Protein AF-A0A550CZS4-F1 (afdb_monomer_lite)

InterPro domains:
  IPR001841 Zinc finger, RING-type [PF14634] (6-46)
  IPR001841 Zinc finger, RING-type [PS50089] (6-45)
  IPR001841 Zinc finger, RING-type [SM00184] (6-44)
  IPR013083 Zinc finger, RING/FYVE/PHD-type [G3DSA:3.30.40.10] (2-123)
  IPR017907 Zinc finger, RING-type, conserved site [PS00518] (25-34)

Organism: NCBI:txid97359

Structure (mmCIF, N/CA/C/O backbone):
data_AF-A0A550CZS4-F1
#
_entry.id   AF-A0A550CZS4-F1
#
loop_
_atom_site.group_PDB
_atom_site.id
_atom_site.type_symbol
_atom_site.label_atom_id
_atom_site.label_alt_id
_atom_site.label_comp_id
_atom_site.label_asym_id
_atom_site.label_entity_id
_atom_site.label_seq_id
_atom_site.pdbx_PDB_ins_code
_atom_site.Cartn_x
_atom_site.Cartn_y
_atom_site.Cartn_z
_atom_site.occupancy
_atom_site.B_iso_or_equiv
_atom_site.auth_seq_id
_atom_site.auth_comp_id
_atom_site.auth_asym_id
_atom_site.auth_atom_id
_atom_site.pdbx_PDB_model_num
ATOM 1 N N . MET A 1 1 ? 23.849 -1.458 -8.129 1.00 61.91 1 MET A N 1
ATOM 2 C CA . MET A 1 1 ? 23.934 -2.209 -9.405 1.00 61.91 1 MET A CA 1
ATOM 3 C C . MET A 1 1 ? 22.724 -3.114 -9.518 1.00 61.91 1 MET A C 1
ATOM 5 O O . MET A 1 1 ? 22.479 -3.875 -8.589 1.00 61.91 1 MET A O 1
ATOM 9 N N . LEU A 1 2 ? 21.965 -3.016 -10.610 1.00 82.94 2 LEU A N 1
ATOM 10 C CA . LEU A 1 2 ? 20.812 -3.883 -10.848 1.00 82.94 2 LEU A CA 1
ATOM 11 C C . LEU A 1 2 ? 21.297 -5.254 -11.346 1.00 82.94 2 LEU A C 1
ATOM 13 O O . LEU A 1 2 ? 22.173 -5.351 -12.210 1.00 82.94 2 LEU A O 1
ATOM 17 N N . SER A 1 3 ? 20.747 -6.325 -10.786 1.00 91.12 3 SER A N 1
ATOM 18 C CA . SER A 1 3 ? 20.960 -7.692 -11.258 1.00 91.12 3 SER A CA 1
ATOM 19 C C . SER A 1 3 ? 19.645 -8.263 -11.777 1.00 91.12 3 SER A C 1
ATOM 21 O O . SER A 1 3 ? 18.568 -7.927 -11.291 1.00 91.12 3 SER A O 1
ATOM 23 N N . ALA A 1 4 ? 19.738 -9.118 -12.790 1.00 93.50 4 ALA A N 1
ATOM 24 C CA . ALA A 1 4 ? 18.611 -9.864 -13.333 1.00 93.50 4 ALA A CA 1
ATOM 25 C C . ALA A 1 4 ? 18.989 -11.344 -13.442 1.00 93.50 4 ALA A C 1
ATOM 27 O O . ALA A 1 4 ? 20.170 -11.676 -13.557 1.00 93.50 4 ALA A O 1
ATOM 28 N N . SER A 1 5 ? 18.004 -12.238 -13.409 1.00 96.44 5 SER A N 1
ATOM 29 C CA . SER A 1 5 ? 18.205 -13.674 -13.618 1.00 96.44 5 SER A CA 1
ATOM 30 C C . SER A 1 5 ? 17.893 -14.055 -15.064 1.00 96.44 5 SER A C 1
ATOM 32 O O . SER A 1 5 ? 16.947 -13.558 -15.677 1.00 96.44 5 SER A O 1
ATOM 34 N N . CYS A 1 6 ? 18.721 -14.913 -15.658 1.00 97.06 6 CYS A N 1
ATOM 35 C CA . CYS A 1 6 ? 18.501 -15.404 -17.014 1.00 97.06 6 CYS A CA 1
ATOM 36 C C . CYS A 1 6 ? 17.560 -16.610 -16.981 1.00 97.06 6 CYS A C 1
ATOM 38 O O . CYS A 1 6 ? 17.901 -17.623 -16.386 1.00 97.06 6 CYS A O 1
ATOM 40 N N . SER A 1 7 ? 16.426 -16.575 -17.679 1.00 95.44 7 SER A N 1
ATOM 41 C CA . SER A 1 7 ? 15.494 -17.716 -17.700 1.00 95.44 7 SER A CA 1
ATOM 42 C C . SER A 1 7 ? 15.981 -18.933 -18.503 1.00 95.44 7 SER A C 1
ATOM 44 O O . SER A 1 7 ? 15.314 -19.961 -18.494 1.00 95.44 7 SER A O 1
ATOM 46 N N . ILE A 1 8 ? 17.138 -18.847 -19.179 1.00 95.75 8 ILE A N 1
ATOM 47 C CA . ILE A 1 8 ? 17.739 -19.979 -19.907 1.00 95.75 8 ILE A CA 1
ATOM 48 C C . ILE A 1 8 ? 18.741 -20.743 -19.038 1.00 95.75 8 ILE A C 1
ATOM 50 O O . ILE A 1 8 ? 18.621 -21.954 -18.899 1.00 95.75 8 ILE A O 1
ATOM 54 N N . CYS A 1 9 ? 19.755 -20.061 -18.494 1.00 96.81 9 CYS A N 1
ATOM 55 C CA . CYS A 1 9 ? 20.791 -20.705 -17.673 1.00 96.81 9 CYS A CA 1
ATOM 56 C C . CYS A 1 9 ? 20.531 -20.602 -16.167 1.00 96.81 9 CYS A C 1
ATOM 58 O O . CYS A 1 9 ? 21.269 -21.197 -15.394 1.00 96.81 9 CYS A O 1
ATOM 60 N N . LEU A 1 10 ? 19.507 -19.847 -15.755 1.00 96.44 10 LEU A N 1
ATOM 61 C CA . LEU A 1 10 ? 19.130 -19.585 -14.360 1.00 96.44 10 LEU A CA 1
ATOM 62 C C . LEU A 1 10 ? 20.183 -18.825 -13.538 1.00 96.44 10 LEU A C 1
ATOM 64 O O . LEU A 1 10 ? 20.009 -18.624 -12.340 1.00 96.44 10 LEU A O 1
ATOM 68 N N . GLU A 1 11 ? 21.244 -18.336 -14.179 1.00 97.44 11 GLU A N 1
ATOM 69 C CA . GLU A 1 11 ? 22.282 -17.537 -13.533 1.00 97.44 11 GLU A CA 1
ATOM 70 C C . GLU A 1 11 ? 21.898 -16.055 -13.452 1.00 97.44 11 GLU A C 1
ATOM 72 O O . GLU A 1 11 ? 21.261 -15.490 -14.351 1.00 97.44 11 GLU A O 1
ATOM 77 N N . SER A 1 12 ? 22.354 -15.406 -12.382 1.00 96.31 12 SER A N 1
ATOM 78 C CA . SER A 1 12 ? 22.283 -13.956 -12.220 1.00 96.31 12 SER A CA 1
ATOM 79 C C . SER A 1 12 ? 23.329 -13.258 -13.090 1.00 96.31 12 SER A C 1
ATOM 81 O O . SER A 1 12 ? 24.492 -13.657 -13.134 1.00 96.31 12 SER A O 1
ATOM 83 N N . TYR A 1 13 ? 22.947 -12.163 -13.740 1.00 94.88 13 TYR A N 1
ATOM 84 C CA . TYR A 1 13 ? 23.841 -11.331 -14.539 1.00 94.88 13 TYR A CA 1
ATOM 85 C C . TYR A 1 13 ? 23.635 -9.844 -14.232 1.00 94.88 13 TYR A C 1
ATOM 87 O O . TYR A 1 13 ? 22.585 -9.420 -13.746 1.00 94.88 13 TYR A O 1
ATOM 95 N N . LYS A 1 14 ? 24.668 -9.037 -14.503 1.00 92.56 14 LYS A N 1
ATOM 96 C CA . LYS A 1 14 ? 24.612 -7.582 -14.315 1.00 92.56 14 LYS A CA 1
ATOM 97 C C . LYS A 1 14 ? 23.756 -6.957 -15.412 1.00 92.56 14 LYS A C 1
ATOM 99 O O . LYS A 1 14 ? 24.071 -7.123 -16.590 1.00 92.56 14 LYS A O 1
ATOM 104 N N . PHE A 1 15 ? 22.696 -6.249 -15.046 1.00 89.56 15 PHE A N 1
ATOM 105 C CA . PHE A 1 15 ? 21.848 -5.544 -16.000 1.00 89.56 15 PHE A CA 1
ATOM 106 C C . PHE A 1 15 ? 22.053 -4.032 -15.837 1.00 89.56 15 PHE A C 1
ATOM 108 O O . PHE A 1 15 ? 22.018 -3.546 -14.707 1.00 89.56 15 PHE A O 1
ATOM 115 N N . PRO A 1 16 ? 22.268 -3.281 -16.930 1.00 90.06 16 PRO A N 1
ATOM 116 C CA . PRO A 1 16 ? 22.200 -3.704 -18.337 1.00 90.06 16 PRO A CA 1
ATOM 117 C C . PRO A 1 16 ? 23.521 -4.214 -18.958 1.00 90.06 16 PRO A C 1
ATOM 119 O O . PRO A 1 16 ? 23.533 -4.676 -20.098 1.00 90.06 16 PRO A O 1
ATOM 122 N N . GLU A 1 17 ? 24.638 -4.182 -18.233 1.00 89.50 17 GLU A N 1
ATOM 123 C CA . GLU A 1 17 ? 26.007 -4.424 -18.745 1.00 89.50 17 GLU A CA 1
ATOM 124 C C . GLU A 1 17 ? 26.257 -5.804 -19.369 1.00 89.50 17 GLU A C 1
ATOM 126 O O . GLU A 1 17 ? 27.073 -5.943 -20.274 1.00 89.50 17 GLU A O 1
ATOM 131 N N . LYS A 1 18 ? 25.550 -6.844 -18.922 1.00 93.31 18 LYS A N 1
ATOM 132 C CA . LYS A 1 18 ? 25.633 -8.225 -19.435 1.00 93.31 18 LYS A CA 1
ATOM 133 C C . LYS A 1 18 ? 24.272 -8.767 -19.887 1.00 93.31 18 LYS A C 1
ATOM 135 O O . LYS A 1 18 ? 24.132 -9.973 -20.079 1.00 93.31 18 LYS A O 1
ATOM 140 N N . GLY A 1 19 ? 23.282 -7.887 -20.043 1.00 94.06 19 GLY A N 1
ATOM 141 C CA . GLY A 1 19 ? 21.943 -8.210 -20.530 1.00 94.06 19 GLY A CA 1
ATOM 142 C C . GLY A 1 19 ? 21.701 -7.736 -21.957 1.00 94.06 19 GLY A C 1
ATOM 143 O O . GLY A 1 19 ? 22.094 -6.628 -22.312 1.00 94.06 19 GLY A O 1
ATOM 144 N N . LEU A 1 20 ? 21.012 -8.553 -22.753 1.00 94.69 20 LEU A N 1
ATOM 145 C CA . LEU A 1 20 ? 20.520 -8.181 -24.082 1.00 94.69 20 LEU A CA 1
ATOM 146 C C . LEU A 1 20 ? 19.002 -8.345 -24.152 1.00 94.69 20 LEU A C 1
ATOM 148 O O . LEU A 1 20 ? 18.464 -9.291 -23.578 1.00 94.69 20 LEU A O 1
ATOM 152 N N . ILE A 1 21 ? 18.335 -7.436 -24.865 1.00 94.44 21 ILE A N 1
ATOM 153 C CA . ILE A 1 21 ? 16.877 -7.354 -25.002 1.00 94.44 21 ILE A CA 1
ATOM 154 C C . ILE A 1 21 ? 16.454 -7.651 -26.441 1.00 94.44 21 ILE A C 1
ATOM 156 O O . ILE A 1 21 ? 17.025 -7.122 -27.397 1.00 94.44 21 ILE A O 1
ATOM 160 N N . PHE A 1 22 ? 15.404 -8.458 -26.588 1.00 95.06 22 PHE A N 1
ATOM 161 C CA . PHE A 1 22 ? 14.724 -8.684 -27.862 1.00 95.06 22 PHE A CA 1
ATOM 162 C C . PHE A 1 22 ? 13.751 -7.525 -28.164 1.00 95.06 22 PHE A C 1
ATOM 164 O O . PHE A 1 22 ? 12.746 -7.390 -27.456 1.00 95.06 22 PHE A O 1
ATOM 171 N N . PRO A 1 23 ? 13.978 -6.706 -29.211 1.00 92.50 23 PRO A N 1
ATOM 172 C CA . PRO A 1 23 ? 13.284 -5.424 -29.399 1.00 92.50 23 PRO A CA 1
ATOM 173 C C . PRO A 1 23 ? 11.760 -5.525 -29.537 1.00 92.50 23 PRO A C 1
ATOM 175 O O . PRO A 1 23 ? 11.039 -4.676 -29.027 1.00 92.50 23 PRO A O 1
ATOM 178 N N . HIS A 1 24 ? 11.234 -6.575 -30.174 1.00 92.81 24 HIS A N 1
ATOM 179 C CA . HIS A 1 24 ? 9.788 -6.692 -30.420 1.00 92.81 24 HIS A CA 1
ATOM 180 C C . HIS A 1 24 ? 8.982 -7.306 -29.264 1.00 92.81 24 HIS A C 1
ATOM 182 O O . HIS A 1 24 ? 7.756 -7.453 -29.368 1.00 92.81 24 HIS A O 1
ATOM 188 N N . CYS A 1 25 ? 9.641 -7.745 -28.190 1.00 94.44 25 CYS A N 1
ATOM 189 C CA . CYS A 1 25 ? 8.959 -8.341 -27.037 1.00 94.44 25 CYS A CA 1
ATOM 190 C C . CYS A 1 25 ? 9.492 -7.905 -25.672 1.00 94.44 25 CYS A C 1
ATOM 192 O O . CYS A 1 25 ? 8.870 -8.245 -24.675 1.00 94.44 25 CYS A O 1
ATOM 194 N N . GLY A 1 26 ? 10.629 -7.214 -25.598 1.00 93.94 26 GLY A N 1
ATOM 195 C CA . GLY A 1 26 ? 11.179 -6.703 -24.340 1.00 93.94 26 GLY A CA 1
ATOM 196 C C . GLY A 1 26 ? 11.819 -7.753 -23.423 1.00 93.94 26 GLY A C 1
ATOM 197 O O . GLY A 1 26 ? 12.427 -7.381 -22.426 1.00 93.94 26 GLY A O 1
ATOM 198 N N . HIS A 1 27 ? 11.744 -9.050 -23.742 1.00 95.31 27 HIS A N 1
ATOM 199 C CA . HIS A 1 27 ? 12.419 -10.082 -22.952 1.00 95.31 27 HIS A CA 1
ATOM 200 C C . HIS A 1 27 ? 13.940 -9.917 -22.985 1.00 95.31 27 HIS A C 1
ATOM 202 O O . HIS A 1 27 ? 14.527 -9.731 -24.057 1.00 95.31 27 HIS A O 1
ATOM 208 N N . SER A 1 28 ? 14.562 -10.042 -21.813 1.00 94.69 28 SER A N 1
ATOM 209 C CA . SER A 1 28 ? 16.001 -9.921 -21.620 1.00 94.69 28 SER A CA 1
ATOM 210 C C . SER A 1 28 ? 16.624 -11.219 -21.111 1.00 94.69 28 SER A C 1
ATOM 212 O O . SER A 1 28 ? 16.009 -11.991 -20.377 1.00 94.69 28 SER A O 1
ATOM 214 N N . PHE A 1 29 ? 17.867 -11.466 -21.515 1.00 96.25 29 PHE A N 1
ATOM 215 C CA . PHE A 1 29 ? 18.644 -12.634 -21.099 1.00 96.25 29 PHE A CA 1
ATOM 216 C C . PHE A 1 29 ? 20.104 -12.239 -20.908 1.00 96.25 29 PHE A C 1
ATOM 218 O O . PHE A 1 29 ? 20.545 -11.200 -21.415 1.00 96.25 29 PHE A O 1
ATOM 225 N N . CYS A 1 30 ? 20.879 -13.091 -20.230 1.00 96.50 30 CYS A N 1
ATOM 226 C CA . CYS A 1 30 ? 22.322 -12.898 -20.196 1.00 96.50 30 CYS A CA 1
ATOM 227 C C . CYS A 1 30 ? 22.890 -12.962 -21.622 1.00 96.50 30 CYS A C 1
ATOM 229 O O . CYS A 1 30 ? 22.403 -13.701 -22.485 1.00 96.50 30 CYS A O 1
ATOM 231 N N . GLU A 1 31 ? 23.942 -12.191 -21.868 1.00 95.44 31 GLU A N 1
ATOM 232 C CA . GLU A 1 31 ? 24.532 -12.008 -23.193 1.00 95.44 31 GLU A CA 1
ATOM 233 C C . GLU A 1 31 ? 24.888 -13.332 -23.891 1.00 95.44 31 GLU A C 1
ATOM 235 O O . GLU A 1 31 ? 24.621 -13.497 -25.082 1.00 95.44 31 GLU A O 1
ATOM 240 N N . ALA A 1 32 ? 25.417 -14.307 -23.146 1.00 95.62 32 ALA A N 1
ATOM 241 C CA . ALA A 1 32 ? 25.777 -15.621 -23.678 1.00 95.62 32 ALA A CA 1
ATOM 242 C C . ALA A 1 32 ? 24.559 -16.442 -24.145 1.00 95.62 32 ALA A C 1
ATOM 244 O O . ALA A 1 32 ? 24.641 -17.191 -25.119 1.00 95.62 32 ALA A O 1
ATOM 245 N N . CYS A 1 33 ? 23.425 -16.339 -23.453 1.00 96.44 33 CYS A N 1
ATOM 246 C CA . CYS A 1 33 ? 22.191 -17.043 -23.807 1.00 96.44 33 CYS A CA 1
ATOM 247 C C . CYS A 1 33 ? 21.434 -16.336 -24.938 1.00 96.44 33 CYS A C 1
ATOM 249 O O . CYS A 1 33 ? 20.933 -16.992 -25.852 1.00 96.44 33 CYS A O 1
ATOM 251 N N . ALA A 1 34 ? 21.412 -15.004 -24.923 1.00 94.06 34 ALA A N 1
ATOM 252 C CA . ALA A 1 34 ? 20.787 -14.211 -25.973 1.00 94.06 34 ALA A CA 1
ATOM 253 C C . ALA A 1 34 ? 21.491 -14.410 -27.328 1.00 94.06 34 ALA A C 1
ATOM 255 O O . ALA A 1 34 ? 20.841 -14.701 -28.326 1.00 94.06 34 ALA A O 1
ATOM 256 N N . LYS A 1 35 ? 22.833 -14.368 -27.362 1.00 92.06 35 LYS A N 1
ATOM 257 C CA . LYS A 1 35 ? 23.608 -14.581 -28.600 1.00 92.06 35 LYS A CA 1
ATOM 258 C C . LYS A 1 35 ? 23.432 -15.984 -29.191 1.00 92.06 35 LYS A C 1
ATOM 260 O O . LYS A 1 35 ? 23.406 -16.128 -30.408 1.00 92.06 35 LYS A O 1
ATOM 265 N N . ARG A 1 36 ? 23.267 -17.014 -28.349 1.00 92.56 36 ARG A N 1
ATOM 266 C CA . ARG A 1 36 ? 23.043 -18.405 -28.795 1.00 92.56 36 ARG A CA 1
ATOM 267 C C . ARG A 1 36 ? 21.689 -18.627 -29.464 1.00 92.56 36 ARG A C 1
ATOM 269 O O . ARG A 1 36 ? 21.555 -19.544 -30.262 1.00 92.56 36 ARG A O 1
ATOM 276 N N . THR A 1 37 ? 20.695 -17.810 -29.131 1.00 86.88 37 THR A N 1
ATOM 277 C CA . THR A 1 37 ? 19.311 -17.967 -29.611 1.00 86.88 37 THR A CA 1
ATOM 278 C C . THR A 1 37 ? 19.012 -17.096 -30.836 1.00 86.88 37 THR A C 1
ATOM 280 O O . THR A 1 37 ? 17.903 -17.117 -31.372 1.00 86.88 37 THR A O 1
ATOM 283 N N . ALA A 1 38 ? 20.044 -16.405 -31.341 1.00 80.62 38 ALA A N 1
ATOM 284 C CA . ALA A 1 38 ? 20.020 -15.592 -32.548 1.00 80.62 38 ALA A CA 1
ATOM 285 C C . ALA A 1 38 ? 18.876 -14.564 -32.528 1.00 80.62 38 ALA A C 1
ATOM 287 O O . ALA A 1 38 ? 18.788 -13.735 -31.622 1.00 80.62 38 ALA A O 1
ATOM 288 N N . ALA A 1 39 ? 18.013 -14.599 -33.542 1.00 85.69 39 ALA A N 1
ATOM 289 C CA . ALA A 1 39 ? 16.927 -13.651 -33.736 1.00 85.69 39 ALA A CA 1
ATOM 290 C C . ALA A 1 39 ? 15.573 -14.164 -33.220 1.00 85.69 39 ALA A C 1
ATOM 292 O O . ALA A 1 39 ? 14.563 -13.563 -33.547 1.00 85.69 39 ALA A O 1
ATOM 293 N N . ILE A 1 40 ? 15.495 -15.250 -32.441 1.00 92.81 40 ILE A N 1
ATOM 294 C CA . ILE A 1 40 ? 14.211 -15.766 -31.931 1.00 92.81 40 ILE A CA 1
ATOM 295 C C . ILE A 1 40 ? 14.204 -15.719 -30.410 1.00 92.81 40 ILE A C 1
ATOM 297 O O . ILE A 1 40 ? 15.042 -16.334 -29.757 1.00 92.81 40 ILE A O 1
ATOM 301 N N . CYS A 1 41 ? 13.225 -15.016 -29.837 1.00 95.00 41 CYS A N 1
ATOM 302 C CA . CYS A 1 41 ? 13.090 -14.916 -28.391 1.00 95.00 41 CYS A CA 1
ATOM 303 C C . CYS A 1 41 ? 12.796 -16.296 -27.764 1.00 95.00 41 CYS A C 1
ATOM 305 O O . CYS A 1 41 ? 11.766 -16.893 -28.079 1.00 95.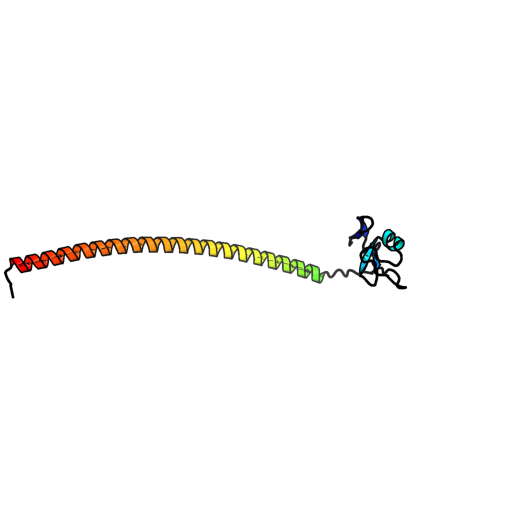00 41 CYS A O 1
ATOM 307 N N . PRO A 1 42 ? 13.603 -16.780 -26.808 1.00 94.00 42 PRO A N 1
ATOM 308 C CA . PRO A 1 42 ? 13.390 -18.078 -26.154 1.00 94.00 42 PRO A CA 1
ATOM 309 C C . PRO A 1 42 ? 12.095 -18.178 -25.340 1.00 94.00 42 PRO A C 1
ATOM 311 O O . PRO A 1 42 ? 11.541 -19.263 -25.197 1.00 94.00 42 PRO A O 1
ATOM 314 N N . MET A 1 43 ? 11.599 -17.048 -24.825 1.00 94.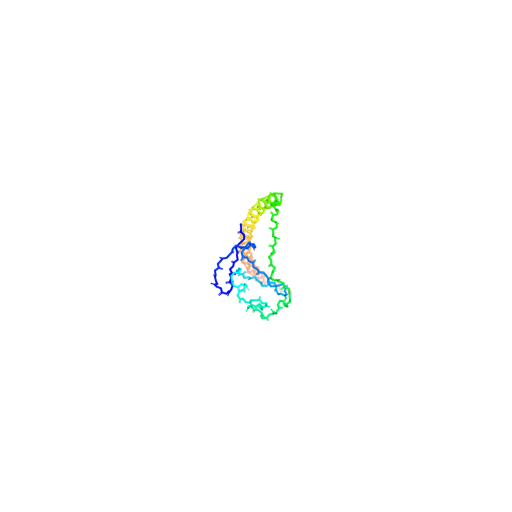31 43 MET A N 1
ATOM 315 C CA . MET A 1 43 ? 10.403 -16.997 -23.976 1.00 94.31 43 MET A CA 1
ATOM 316 C C . MET A 1 43 ? 9.106 -17.005 -24.788 1.00 94.31 43 MET A C 1
ATOM 318 O O . MET A 1 43 ? 8.178 -17.735 -24.461 1.00 94.31 43 MET A O 1
ATOM 322 N N . CYS A 1 44 ? 9.025 -16.200 -25.852 1.00 96.25 44 CYS A N 1
ATOM 323 C CA . CYS A 1 44 ? 7.779 -16.010 -26.608 1.00 96.25 44 CYS A CA 1
ATOM 324 C C . CYS A 1 44 ? 7.868 -16.388 -28.089 1.00 96.25 44 CYS A C 1
ATOM 326 O O . CYS A 1 44 ? 6.895 -16.222 -28.819 1.00 96.25 44 CYS A O 1
ATOM 328 N N . ARG A 1 45 ? 9.032 -16.862 -28.550 1.00 94.44 45 ARG A N 1
ATOM 329 C CA . ARG A 1 45 ? 9.318 -17.274 -29.937 1.00 94.44 45 ARG A CA 1
ATOM 330 C C . ARG A 1 45 ? 9.119 -16.182 -30.993 1.00 94.44 45 ARG A C 1
ATOM 332 O O . ARG A 1 45 ? 9.135 -16.472 -32.185 1.00 94.44 45 ARG A O 1
ATOM 339 N N . LYS A 1 46 ? 8.968 -14.919 -30.582 1.00 94.25 46 LYS A N 1
ATOM 340 C CA . LYS A 1 46 ? 8.880 -13.787 -31.508 1.00 94.25 46 LYS A CA 1
ATOM 341 C C . LYS A 1 46 ? 10.244 -13.542 -32.160 1.00 94.25 46 LYS A C 1
ATOM 343 O O . LYS A 1 46 ? 11.264 -13.536 -31.468 1.00 94.25 46 LYS A O 1
ATOM 348 N N . HIS A 1 47 ? 10.245 -13.336 -33.475 1.00 91.06 47 HIS A N 1
ATOM 349 C CA . HIS A 1 47 ? 11.456 -13.059 -34.241 1.00 91.06 47 HIS A CA 1
ATOM 350 C C . HIS A 1 47 ? 11.850 -11.581 -34.118 1.00 91.06 47 HIS A C 1
ATOM 352 O O . HIS A 1 47 ? 10.991 -10.710 -34.222 1.00 91.06 47 HIS A O 1
ATOM 358 N N . SER A 1 48 ? 13.141 -11.301 -33.971 1.00 85.50 48 SER A N 1
ATOM 359 C CA . SER A 1 48 ? 13.787 -9.980 -33.987 1.00 85.50 48 SER A CA 1
ATOM 360 C C . SER A 1 48 ? 13.887 -9.379 -35.395 1.00 85.50 48 SER A C 1
ATOM 362 O O . SER A 1 48 ? 14.426 -8.296 -35.568 1.00 85.50 48 SER A O 1
ATOM 364 N N . GLY A 1 49 ? 13.432 -10.104 -36.424 1.00 84.31 49 GLY A N 1
ATOM 365 C CA . GLY A 1 49 ? 13.708 -9.781 -37.828 1.00 84.31 49 GLY A CA 1
ATOM 366 C C . GLY A 1 49 ? 15.196 -9.506 -38.093 1.00 84.31 49 GLY A C 1
ATOM 367 O O . GLY A 1 49 ? 16.054 -10.303 -37.718 1.00 84.31 49 GLY A O 1
ATOM 368 N N . GLN A 1 50 ? 15.468 -8.364 -38.728 1.00 82.19 50 GLN A N 1
ATOM 369 C CA . GLN A 1 50 ? 16.811 -7.812 -38.953 1.00 82.19 50 GLN A CA 1
ATOM 370 C C . GLN A 1 50 ? 17.270 -6.875 -37.822 1.00 82.19 50 GLN A C 1
ATOM 372 O O . GLN A 1 50 ? 18.383 -6.356 -37.866 1.00 82.19 50 GLN A O 1
ATOM 377 N N . SER A 1 51 ? 16.425 -6.625 -36.817 1.00 85.25 51 SER A N 1
ATOM 378 C CA . SER A 1 51 ? 16.772 -5.745 -35.708 1.00 85.25 51 SER A CA 1
ATOM 379 C C . SER A 1 51 ? 17.750 -6.454 -34.767 1.00 85.25 51 SER A C 1
ATOM 381 O O . SER A 1 51 ? 17.447 -7.547 -34.274 1.00 85.25 51 SER A O 1
ATOM 383 N N . PRO A 1 52 ? 18.922 -5.856 -34.489 1.00 89.88 52 PRO A N 1
ATOM 384 C CA . PRO A 1 52 ? 19.868 -6.437 -33.553 1.00 89.88 52 PRO A CA 1
ATOM 385 C C . PRO A 1 52 ? 19.282 -6.454 -32.139 1.00 89.88 52 PRO A C 1
ATOM 387 O O . PRO A 1 52 ? 18.393 -5.673 -31.791 1.00 89.88 52 PRO A O 1
ATOM 390 N N . LEU A 1 53 ? 19.810 -7.345 -31.301 1.00 92.38 53 LEU A N 1
ATOM 391 C CA . LEU A 1 53 ? 19.515 -7.327 -29.873 1.00 92.38 53 LEU A CA 1
ATOM 392 C C . LEU A 1 53 ? 20.010 -6.013 -29.263 1.00 92.38 53 LEU A C 1
ATOM 394 O O . LEU A 1 53 ? 21.112 -5.555 -29.567 1.00 92.38 53 LEU A O 1
ATOM 398 N N . ILE A 1 54 ? 19.201 -5.423 -28.389 1.00 93.12 54 ILE A N 1
ATOM 399 C CA . ILE A 1 54 ? 19.459 -4.095 -27.833 1.00 93.12 54 ILE A CA 1
ATOM 400 C C . ILE A 1 54 ? 20.051 -4.233 -26.434 1.00 93.12 54 ILE A C 1
ATOM 402 O O . ILE A 1 54 ? 19.607 -5.057 -25.633 1.00 93.12 54 ILE A O 1
ATOM 406 N N . ARG A 1 55 ? 21.028 -3.384 -26.119 1.00 92.06 55 ARG A N 1
ATOM 407 C CA . ARG A 1 55 ? 21.453 -3.122 -24.745 1.00 92.06 55 ARG A CA 1
ATOM 408 C C . ARG A 1 55 ? 20.926 -1.754 -24.336 1.00 92.06 55 ARG A C 1
ATOM 410 O O . ARG A 1 55 ? 21.168 -0.775 -25.033 1.00 92.06 55 ARG A O 1
ATOM 417 N N . VAL A 1 56 ? 20.202 -1.696 -23.225 1.00 89.06 56 VAL A N 1
ATOM 418 C CA . VAL A 1 56 ? 19.689 -0.428 -22.694 1.00 89.06 56 VAL A CA 1
ATOM 419 C C . VAL A 1 56 ? 20.802 0.242 -21.907 1.00 89.06 56 VAL A C 1
ATOM 421 O O . VAL A 1 56 ? 21.409 -0.391 -21.053 1.00 89.06 56 VAL A O 1
ATOM 424 N N . HIS A 1 57 ? 21.084 1.507 -22.184 1.00 82.06 57 HIS A N 1
ATOM 425 C CA . HIS A 1 57 ? 21.883 2.316 -21.276 1.00 82.06 57 HIS A CA 1
ATOM 426 C C . HIS A 1 57 ? 20.931 2.936 -20.254 1.00 82.06 57 HIS A C 1
ATOM 428 O O . HIS A 1 57 ? 19.947 3.560 -20.643 1.00 82.06 57 HIS A O 1
ATOM 434 N N . VAL A 1 58 ? 21.168 2.686 -18.966 1.00 79.56 58 VAL A N 1
ATOM 435 C CA . VAL A 1 58 ? 20.384 3.290 -17.886 1.00 79.56 58 VAL A CA 1
ATOM 436 C C . VAL A 1 58 ? 21.312 4.238 -17.151 1.00 79.56 58 VAL A C 1
ATOM 438 O O . VAL A 1 58 ? 22.188 3.792 -16.411 1.00 79.56 58 VAL A O 1
ATOM 441 N N . GLU A 1 59 ? 21.117 5.529 -17.377 1.00 77.31 59 GLU A N 1
ATOM 442 C CA . GLU A 1 59 ? 21.704 6.574 -16.549 1.00 77.31 59 GLU A CA 1
ATOM 443 C C . GLU A 1 59 ? 20.823 6.695 -15.307 1.00 77.31 59 GLU A C 1
ATOM 445 O O . GLU A 1 59 ? 19.654 7.075 -15.380 1.00 77.31 59 GLU A O 1
ATOM 450 N N . LEU A 1 60 ? 21.351 6.253 -14.167 1.00 74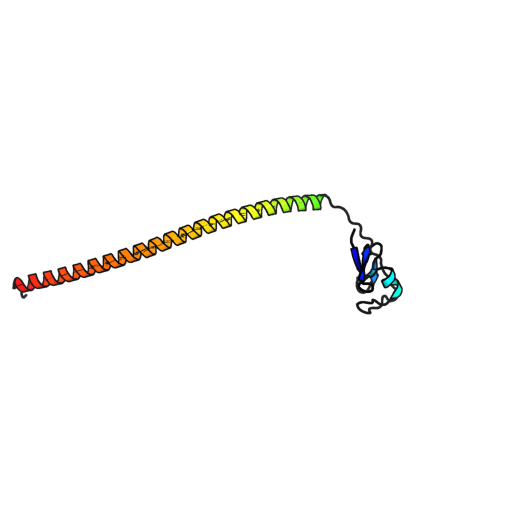.44 60 LEU A N 1
ATOM 451 C CA . LEU A 1 60 ? 20.706 6.475 -12.882 1.00 74.44 60 LEU A CA 1
ATOM 452 C C . LEU A 1 60 ? 21.184 7.833 -12.382 1.00 74.44 60 LEU A C 1
ATOM 454 O O . LEU A 1 60 ? 22.280 7.937 -11.837 1.00 74.44 60 LEU A O 1
ATOM 458 N N . GLU A 1 61 ? 20.379 8.868 -12.593 1.00 80.19 61 GLU A N 1
ATOM 459 C CA . GLU A 1 61 ? 20.592 10.135 -11.904 1.00 80.19 61 GLU A CA 1
ATOM 460 C C . GLU A 1 61 ? 20.265 9.936 -10.421 1.00 80.19 61 GLU A C 1
ATOM 462 O O . GLU A 1 61 ? 19.128 9.639 -10.039 1.00 80.19 61 GLU A O 1
ATOM 467 N N . GLU A 1 62 ? 21.282 10.066 -9.572 1.00 77.62 62 GLU A N 1
ATOM 468 C CA . GLU A 1 62 ? 21.097 10.117 -8.127 1.00 77.62 62 GLU A CA 1
ATOM 469 C C . GLU A 1 62 ? 20.422 11.446 -7.779 1.00 77.62 62 GLU A C 1
ATOM 471 O O . GLU A 1 62 ? 21.064 12.475 -7.587 1.00 77.62 62 GLU A O 1
ATOM 476 N N . ASN A 1 63 ? 19.091 11.438 -7.734 1.00 86.12 63 ASN A N 1
ATOM 477 C CA . ASN A 1 63 ? 18.325 12.598 -7.310 1.00 86.12 63 ASN A CA 1
ATOM 478 C C . ASN A 1 63 ? 18.345 12.680 -5.776 1.00 86.12 63 ASN A C 1
ATOM 480 O O . ASN A 1 63 ? 17.470 12.143 -5.088 1.00 86.12 63 ASN A O 1
ATOM 484 N N . GLU A 1 64 ? 19.385 13.322 -5.236 1.00 89.50 64 GLU A N 1
ATOM 485 C CA . GLU A 1 64 ? 19.550 13.513 -3.792 1.00 89.50 64 GLU A CA 1
ATOM 486 C C . GLU A 1 64 ? 18.333 14.179 -3.143 1.00 89.50 64 GLU A C 1
ATOM 488 O O . GLU A 1 64 ? 17.983 13.853 -2.007 1.00 89.50 64 GLU A O 1
ATOM 493 N N . ASP A 1 65 ? 17.673 15.092 -3.854 1.00 90.88 65 ASP A N 1
ATOM 494 C CA . ASP A 1 65 ? 16.505 15.803 -3.344 1.00 90.88 65 ASP A CA 1
ATOM 495 C C . ASP A 1 65 ? 15.311 14.860 -3.193 1.00 90.88 65 ASP A C 1
ATOM 497 O O . ASP A 1 65 ? 14.621 14.900 -2.174 1.00 90.88 65 ASP A O 1
ATOM 501 N N . ALA A 1 66 ? 15.119 13.934 -4.138 1.00 89.56 66 ALA A N 1
ATOM 502 C CA . ALA A 1 66 ? 14.110 12.883 -4.022 1.00 89.56 66 ALA A CA 1
ATOM 503 C C . ALA A 1 66 ? 14.394 11.945 -2.836 1.00 89.56 66 ALA A C 1
ATOM 505 O O . ALA A 1 66 ? 13.474 11.571 -2.107 1.00 89.56 66 ALA A O 1
ATOM 506 N N . LEU A 1 67 ? 15.663 11.597 -2.589 1.00 89.75 67 LEU A N 1
ATOM 507 C CA . LEU A 1 67 ? 16.047 10.782 -1.431 1.00 89.75 67 LEU A CA 1
ATOM 508 C C . LEU A 1 67 ? 15.805 11.516 -0.104 1.00 89.75 67 LEU A C 1
ATOM 510 O O . LEU A 1 67 ? 15.274 10.922 0.838 1.00 89.75 67 LEU A O 1
ATOM 514 N N . LYS A 1 68 ? 16.141 12.809 -0.030 1.00 94.69 68 LYS A N 1
ATOM 515 C CA . LYS A 1 68 ? 15.877 13.661 1.142 1.00 94.69 68 LYS A CA 1
ATOM 516 C C . LYS A 1 68 ? 14.374 13.828 1.382 1.00 94.69 68 LYS A C 1
ATOM 518 O O . LYS A 1 68 ? 13.927 13.713 2.524 1.00 94.69 68 LYS A O 1
ATOM 523 N N . ALA A 1 69 ? 13.586 14.025 0.323 1.00 95.56 69 ALA A N 1
ATOM 524 C CA . ALA A 1 69 ? 12.130 14.114 0.403 1.00 95.56 69 ALA A CA 1
ATOM 525 C C . ALA A 1 69 ? 11.512 12.815 0.942 1.00 95.56 69 ALA A C 1
ATOM 527 O O . ALA A 1 69 ? 10.733 12.861 1.892 1.00 95.56 69 ALA A O 1
ATOM 528 N N . LEU A 1 70 ? 11.934 11.654 0.426 1.00 95.25 70 LEU A N 1
ATOM 529 C CA . LEU A 1 70 ? 11.486 10.346 0.917 1.00 95.25 70 LEU A CA 1
ATOM 530 C C . LEU A 1 70 ? 11.859 10.111 2.387 1.00 95.25 70 LEU A C 1
ATOM 532 O O . LEU A 1 70 ? 11.082 9.522 3.140 1.00 95.25 70 LEU A O 1
ATOM 536 N N . ALA A 1 71 ? 13.044 10.553 2.817 1.00 96.31 71 ALA A N 1
ATOM 537 C CA . ALA A 1 71 ? 13.449 10.458 4.217 1.00 96.31 71 ALA A CA 1
ATOM 538 C C . ALA A 1 71 ? 12.557 11.325 5.123 1.00 96.31 71 ALA A C 1
ATOM 540 O O . ALA A 1 71 ? 12.095 10.849 6.162 1.00 96.31 71 ALA A O 1
ATOM 541 N N . SER A 1 72 ? 12.261 12.559 4.702 1.00 96.88 72 SER A N 1
ATOM 542 C CA . SER A 1 72 ? 11.362 13.461 5.428 1.00 96.88 72 SER A CA 1
ATOM 543 C C . SER A 1 72 ? 9.934 12.913 5.503 1.00 96.88 72 SER A C 1
ATOM 545 O O . SER A 1 72 ? 9.335 12.889 6.579 1.00 96.88 72 SER A O 1
ATOM 547 N N . GLU A 1 73 ? 9.408 12.392 4.395 1.00 97.88 73 GLU A N 1
ATOM 548 C CA . GLU A 1 73 ? 8.079 11.779 4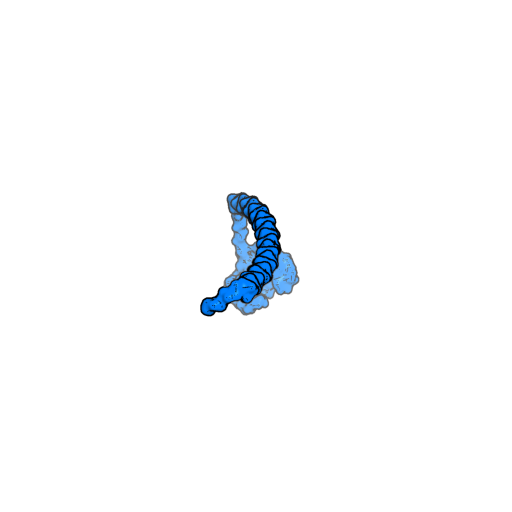.338 1.00 97.88 73 GLU A CA 1
ATOM 549 C C . GLU A 1 73 ? 7.974 10.566 5.274 1.00 97.88 73 GLU A C 1
ATOM 551 O O . GLU A 1 73 ? 6.993 10.413 6.003 1.00 97.88 73 GLU A O 1
ATOM 556 N N . ARG A 1 74 ? 9.011 9.722 5.337 1.00 97.62 74 ARG A N 1
ATOM 557 C CA . ARG A 1 74 ? 9.058 8.595 6.284 1.00 97.62 74 ARG A CA 1
ATOM 558 C C . ARG A 1 74 ? 8.997 9.052 7.736 1.00 97.62 74 ARG A C 1
ATOM 560 O O . ARG A 1 74 ? 8.308 8.423 8.537 1.00 97.62 74 ARG A O 1
ATOM 567 N N . GLU A 1 75 ? 9.687 10.135 8.077 1.00 98.06 75 GLU A N 1
ATOM 568 C CA . GLU A 1 75 ? 9.635 10.701 9.425 1.00 98.06 75 GLU A CA 1
ATOM 569 C C . GLU A 1 75 ? 8.234 11.237 9.755 1.00 98.06 75 GLU A C 1
ATOM 571 O O . GLU A 1 75 ? 7.710 10.993 10.845 1.00 98.06 75 GLU A O 1
ATOM 576 N N . GLN A 1 76 ? 7.594 11.926 8.807 1.00 97.94 76 GLN A N 1
ATOM 577 C CA . GLN A 1 76 ? 6.220 12.411 8.960 1.00 97.94 76 GLN A CA 1
ATOM 578 C C . GLN A 1 76 ? 5.229 11.255 9.138 1.00 97.94 76 GLN A C 1
ATOM 580 O O . GLN A 1 76 ? 4.406 11.286 10.053 1.00 97.94 76 GLN A O 1
ATOM 585 N N . ASN A 1 77 ? 5.359 10.196 8.339 1.00 97.06 77 ASN A N 1
ATOM 586 C CA . ASN A 1 77 ? 4.518 9.006 8.443 1.00 97.06 77 ASN A CA 1
ATOM 587 C C . ASN A 1 77 ? 4.707 8.276 9.779 1.00 97.06 77 ASN A C 1
ATOM 589 O O . ASN A 1 77 ? 3.728 7.821 10.367 1.00 97.06 77 ASN A O 1
ATOM 593 N N . ALA A 1 78 ? 5.932 8.216 10.310 1.00 98.38 78 ALA A N 1
ATOM 594 C CA . ALA A 1 78 ? 6.186 7.647 11.633 1.00 98.38 78 ALA A CA 1
ATOM 595 C C . ALA A 1 78 ? 5.500 8.453 12.752 1.00 98.38 78 ALA A C 1
ATOM 597 O O . ALA A 1 78 ? 4.912 7.873 13.667 1.00 98.38 78 ALA A O 1
ATOM 598 N N . LYS A 1 79 ? 5.520 9.791 12.664 1.00 98.44 79 LYS A N 1
ATOM 599 C CA . LYS A 1 79 ? 4.797 10.669 13.603 1.00 98.44 79 LYS A CA 1
ATOM 600 C C . LYS A 1 79 ? 3.285 10.466 13.508 1.00 98.44 79 LYS A C 1
ATOM 602 O O . LYS A 1 79 ? 2.619 10.371 14.537 1.00 98.44 79 LYS A O 1
ATOM 607 N N . LEU A 1 80 ? 2.756 10.364 12.289 1.00 98.44 80 LEU A N 1
ATOM 608 C CA . LEU A 1 80 ? 1.331 10.141 12.051 1.00 98.44 80 LEU A CA 1
ATOM 609 C C . LEU A 1 80 ? 0.868 8.779 12.584 1.00 98.44 80 LEU A C 1
ATOM 611 O O . LEU A 1 80 ? -0.193 8.694 13.198 1.00 98.44 80 LEU A O 1
ATOM 615 N N . LEU A 1 81 ? 1.678 7.732 12.401 1.00 98.50 81 LEU A N 1
ATOM 616 C CA . LEU A 1 81 ? 1.386 6.398 12.922 1.00 98.50 81 LEU A CA 1
ATOM 617 C C . LEU A 1 81 ? 1.279 6.409 14.451 1.00 98.50 81 LEU A C 1
ATOM 619 O O . LEU A 1 81 ? 0.303 5.901 14.995 1.00 98.50 81 LEU A O 1
ATOM 623 N N . LYS A 1 82 ? 2.226 7.062 15.134 1.00 98.38 82 LYS A N 1
ATOM 624 C CA . LYS A 1 82 ? 2.192 7.201 16.594 1.00 98.38 82 LYS A CA 1
ATOM 625 C C . LYS A 1 82 ? 0.935 7.937 17.074 1.00 98.38 82 LYS A C 1
ATOM 627 O O . LYS A 1 82 ? 0.266 7.478 17.992 1.00 98.38 82 LYS A O 1
ATOM 632 N N . LEU A 1 83 ? 0.573 9.039 16.414 1.00 98.50 83 LEU A N 1
ATOM 633 C CA . LEU A 1 83 ? -0.647 9.784 16.741 1.00 98.50 83 LEU A CA 1
ATOM 634 C C . LEU A 1 83 ? -1.914 8.925 16.571 1.00 98.50 83 LEU A C 1
ATOM 636 O O . LEU A 1 83 ? -2.849 9.020 17.370 1.00 98.50 83 LEU A O 1
ATOM 640 N N . ALA A 1 84 ? -1.951 8.079 15.538 1.00 98.44 84 ALA A N 1
ATOM 641 C CA . ALA A 1 84 ? -3.062 7.164 15.308 1.00 98.44 84 ALA A CA 1
ATOM 642 C C . ALA A 1 84 ? -3.155 6.085 16.402 1.00 98.44 84 ALA A C 1
ATOM 644 O O . ALA A 1 84 ? -4.254 5.782 16.865 1.00 98.44 84 ALA A O 1
ATOM 645 N N . GLU A 1 85 ? -2.024 5.535 16.848 1.00 98.38 85 GLU A N 1
ATOM 646 C CA . GLU A 1 85 ? -1.972 4.567 17.951 1.00 98.38 85 GLU A CA 1
ATOM 647 C C . GLU A 1 85 ? -2.477 5.169 19.268 1.00 98.38 85 GLU A C 1
ATOM 649 O O . GLU A 1 85 ? -3.321 4.558 19.934 1.00 98.38 85 GLU A O 1
ATOM 654 N N . ASP A 1 86 ? -2.036 6.386 19.596 1.00 98.38 86 ASP A N 1
ATOM 655 C CA . ASP A 1 86 ? -2.484 7.123 20.781 1.00 98.38 86 ASP A CA 1
ATOM 656 C C . ASP A 1 86 ? -4.004 7.372 20.725 1.00 98.38 86 ASP A C 1
ATOM 658 O O . ASP A 1 86 ? -4.738 7.044 21.662 1.00 98.38 86 ASP A O 1
ATOM 662 N N . SER A 1 87 ? -4.512 7.826 19.574 1.00 98.56 87 SER A N 1
ATOM 663 C CA . SER A 1 87 ? -5.951 8.044 19.355 1.00 98.56 87 SER A CA 1
ATOM 664 C C . SER A 1 87 ? -6.768 6.753 19.512 1.00 98.56 87 SER A C 1
ATOM 666 O O . SER A 1 87 ? -7.858 6.745 20.090 1.00 98.56 87 SER A O 1
ATOM 668 N N . VAL A 1 88 ? -6.251 5.619 19.025 1.00 98.56 88 VAL A N 1
ATOM 669 C CA . VAL A 1 88 ? -6.902 4.308 19.182 1.00 98.56 88 VAL A CA 1
ATOM 670 C C . VAL A 1 88 ? -6.919 3.871 20.649 1.00 98.56 88 VAL A C 1
ATOM 672 O O . VAL A 1 88 ? -7.914 3.292 21.104 1.00 98.56 88 VAL A O 1
ATOM 675 N N . ALA A 1 89 ? -5.855 4.145 21.406 1.00 98.06 89 ALA A N 1
ATOM 676 C CA . ALA A 1 89 ? -5.803 3.858 22.835 1.00 98.06 89 ALA A CA 1
ATOM 677 C C . ALA A 1 89 ? -6.844 4.681 23.617 1.00 98.06 89 ALA A C 1
ATOM 679 O O . ALA A 1 89 ? -7.581 4.121 24.438 1.00 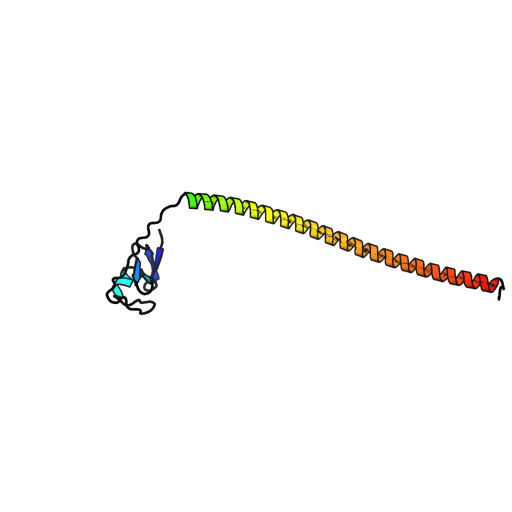98.06 89 ALA A O 1
ATOM 680 N N . GLU A 1 90 ? -6.982 5.971 23.307 1.00 98.31 90 GLU A N 1
ATOM 681 C CA . GLU A 1 90 ? -7.996 6.851 23.902 1.00 98.31 90 GLU A CA 1
ATOM 682 C C . GLU A 1 90 ? -9.424 6.393 23.582 1.00 98.31 90 GLU A C 1
ATOM 684 O O . GLU A 1 90 ? -10.269 6.276 24.480 1.00 98.31 90 GLU A O 1
ATOM 689 N N . LEU A 1 91 ? -9.697 6.049 22.318 1.00 98.31 91 LEU A N 1
ATOM 690 C CA . LEU A 1 91 ? -10.997 5.520 21.9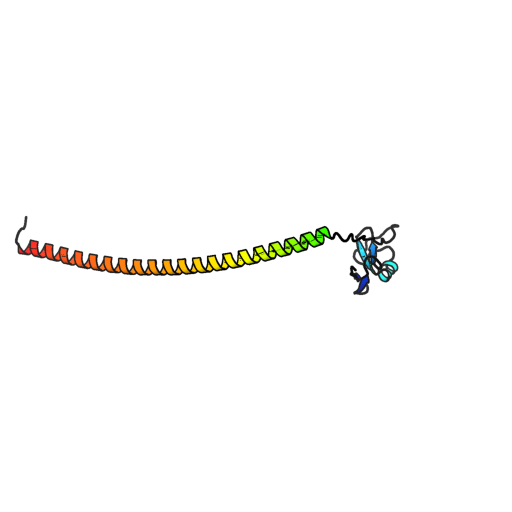01 1.00 98.31 91 LEU A CA 1
ATOM 691 C C . LEU A 1 91 ? -11.327 4.207 22.614 1.00 98.31 91 LEU A C 1
ATOM 693 O O . LEU A 1 91 ? -12.474 3.983 23.008 1.00 98.31 91 LEU A O 1
ATOM 697 N N . ARG A 1 92 ? -10.332 3.337 22.827 1.00 98.38 92 ARG A N 1
ATOM 698 C CA . ARG A 1 92 ? -10.511 2.086 23.577 1.00 98.38 92 ARG A CA 1
ATOM 699 C C . ARG A 1 92 ? -10.894 2.354 25.032 1.00 98.38 92 ARG A C 1
ATOM 701 O O . ARG A 1 92 ? -11.828 1.720 25.527 1.00 98.38 92 ARG A O 1
ATOM 708 N N . SER A 1 93 ? -10.214 3.291 25.692 1.00 97.94 93 SER A N 1
ATOM 709 C CA . SER A 1 93 ? -10.527 3.699 27.068 1.00 97.94 93 SER A CA 1
ATOM 710 C C . SER A 1 93 ? -11.943 4.275 27.171 1.00 97.94 93 SER A C 1
ATOM 712 O O . SER A 1 93 ? -12.758 3.812 27.972 1.00 97.94 93 SER A O 1
ATOM 714 N N . THR A 1 94 ? -12.283 5.198 26.269 1.00 98.19 94 THR A N 1
ATOM 715 C CA . THR A 1 94 ? -13.611 5.826 26.192 1.00 98.19 94 THR A CA 1
ATOM 716 C C . THR A 1 94 ? -14.710 4.788 25.979 1.00 98.19 94 THR A C 1
ATOM 718 O O . THR A 1 94 ? -15.722 4.781 26.680 1.00 98.19 94 THR A O 1
ATOM 721 N N . ARG A 1 95 ? -14.494 3.837 25.063 1.00 98.56 95 ARG A N 1
ATOM 722 C CA . ARG A 1 95 ? -15.440 2.747 24.804 1.00 98.56 95 ARG A CA 1
ATOM 723 C C . ARG A 1 95 ? -15.657 1.863 26.032 1.00 98.56 95 ARG A C 1
ATOM 725 O O . ARG A 1 95 ? -16.784 1.434 26.278 1.00 98.56 95 ARG A O 1
ATOM 732 N N . GLN A 1 96 ? -14.608 1.585 26.804 1.00 98.38 96 GLN A N 1
ATOM 733 C CA . GLN A 1 96 ? -14.735 0.809 28.036 1.00 98.38 96 GLN A CA 1
ATOM 734 C C . GLN A 1 96 ? -15.506 1.579 29.117 1.00 98.38 96 GLN A C 1
ATOM 736 O O . GLN A 1 96 ? -16.347 0.995 29.802 1.00 98.38 96 GLN A O 1
ATOM 741 N N . ALA A 1 97 ? -15.265 2.885 29.246 1.00 98.19 97 ALA A N 1
ATOM 742 C CA . ALA A 1 97 ? -16.009 3.743 30.162 1.00 98.19 97 ALA A CA 1
ATOM 743 C C . ALA A 1 97 ? -17.506 3.781 29.817 1.00 98.19 97 ALA A C 1
ATOM 745 O O . ALA A 1 97 ? -18.337 3.611 30.710 1.00 98.19 97 ALA A O 1
ATOM 746 N N . LEU A 1 98 ? -17.846 3.906 28.528 1.00 98.38 98 LEU A N 1
ATOM 747 C CA . LEU A 1 98 ? -19.231 3.850 28.052 1.00 98.38 98 LEU A CA 1
ATOM 748 C C . LEU A 1 98 ? -19.899 2.518 28.400 1.00 98.38 98 LEU A C 1
ATOM 750 O O . LEU A 1 98 ? -20.956 2.523 29.022 1.00 98.38 98 LEU A O 1
ATOM 754 N N . ARG A 1 99 ? -19.247 1.382 28.125 1.00 98.06 99 ARG A N 1
ATOM 755 C CA . ARG A 1 99 ? -19.772 0.056 28.507 1.00 98.06 99 ARG A CA 1
ATOM 756 C C . ARG A 1 99 ? -20.033 -0.065 30.008 1.00 98.06 99 ARG A C 1
ATOM 758 O O . ARG A 1 99 ? -21.043 -0.626 30.430 1.00 98.06 99 ARG A O 1
ATOM 765 N N . ASN A 1 100 ? -19.126 0.462 30.829 1.00 98.06 100 ASN A N 1
ATOM 766 C CA . ASN A 1 100 ? -19.288 0.453 32.281 1.00 98.06 100 ASN A CA 1
ATOM 767 C C . ASN A 1 100 ? -20.460 1.344 32.727 1.00 98.06 100 ASN A C 1
ATOM 769 O O . ASN A 1 100 ? -21.170 0.987 33.668 1.00 98.06 100 ASN A O 1
ATOM 773 N N . ALA A 1 101 ? -20.663 2.492 32.078 1.00 97.62 101 ALA A N 1
ATOM 774 C CA . ALA A 1 101 ? -21.786 3.387 32.344 1.00 97.62 101 ALA A CA 1
ATOM 775 C C . ALA A 1 101 ? -23.124 2.755 31.927 1.00 97.62 101 ALA A C 1
ATOM 777 O O . ALA A 1 101 ? -24.052 2.723 32.731 1.00 97.62 101 ALA A O 1
ATOM 778 N N . GLU A 1 102 ? -23.195 2.159 30.736 1.00 98.00 102 GLU A N 1
ATOM 779 C CA . GLU A 1 102 ? -24.364 1.411 30.255 1.00 98.00 102 GLU A CA 1
ATOM 780 C C . GLU A 1 102 ? -24.745 0.289 31.229 1.00 98.00 102 GLU A C 1
ATOM 782 O O . GLU A 1 102 ? -25.901 0.172 31.634 1.00 98.00 102 GLU A O 1
ATOM 787 N N . ALA A 1 103 ? -23.767 -0.489 31.704 1.00 97.06 103 ALA A N 1
ATOM 788 C CA . ALA A 1 103 ? -24.015 -1.544 32.683 1.00 97.06 103 ALA A CA 1
ATOM 789 C C . ALA A 1 103 ? -24.559 -1.011 34.023 1.00 97.06 103 ALA A C 1
ATOM 791 O O . ALA A 1 103 ? -25.333 -1.699 34.691 1.00 97.06 103 ALA A O 1
ATOM 792 N N . LYS A 1 104 ? -24.163 0.201 34.441 1.00 97.44 104 LYS A N 1
ATOM 793 C CA . LYS A 1 104 ? -24.718 0.852 35.639 1.00 97.44 104 LYS A CA 1
ATOM 794 C C . LYS A 1 104 ? -26.167 1.284 35.417 1.00 97.44 104 LYS A C 1
ATOM 796 O O . LYS A 1 104 ? -26.981 1.047 36.304 1.00 97.44 104 LYS A O 1
ATOM 801 N N . LEU A 1 105 ? -26.484 1.840 34.246 1.00 96.44 105 LEU A N 1
ATOM 802 C CA . LEU A 1 105 ? -27.846 2.248 33.889 1.00 96.44 105 LEU A CA 1
ATOM 803 C C . LEU A 1 105 ? -28.806 1.052 33.861 1.00 96.44 105 LEU A C 1
ATOM 805 O O . LEU A 1 105 ? -29.856 1.083 34.494 1.00 96.44 105 LEU A O 1
ATOM 809 N N . VAL A 1 106 ? -28.396 -0.060 33.244 1.00 96.69 106 VAL A N 1
ATOM 810 C CA . VAL A 1 106 ? -29.201 -1.295 33.226 1.00 96.69 106 VAL A CA 1
ATOM 811 C C . VAL A 1 106 ? -29.484 -1.805 34.646 1.00 96.69 106 VAL A C 1
ATOM 813 O O . VAL A 1 106 ? -30.583 -2.277 34.942 1.00 96.69 106 VAL A O 1
ATOM 816 N N . LYS A 1 107 ? -28.511 -1.692 35.561 1.00 95.44 107 LYS A N 1
ATOM 817 C CA . LYS A 1 107 ? -28.707 -2.068 36.970 1.00 95.44 107 LYS A CA 1
ATOM 818 C C . LYS A 1 107 ? -29.677 -1.129 37.683 1.00 95.44 107 LYS A C 1
ATOM 820 O O . LYS A 1 107 ? -30.544 -1.625 38.401 1.00 95.44 107 LYS A O 1
ATOM 825 N N . SER A 1 108 ? -29.551 0.188 37.500 1.00 94.50 108 SER A N 1
ATOM 826 C CA . SER A 1 108 ? -30.476 1.148 38.114 1.00 94.50 108 SER A CA 1
ATOM 827 C C . SER A 1 108 ? -31.900 0.968 37.598 1.00 94.50 108 SER A C 1
ATOM 829 O O . SER A 1 108 ? -32.824 0.962 38.405 1.00 94.50 108 SER A O 1
ATOM 831 N N . ASP A 1 109 ? -32.082 0.704 36.303 1.00 95.00 109 ASP A N 1
ATOM 832 C CA . ASP A 1 109 ? -33.400 0.434 35.716 1.00 95.00 109 ASP A CA 1
ATOM 833 C C . ASP A 1 109 ? -34.063 -0.794 36.352 1.00 95.00 109 ASP A C 1
ATOM 835 O O . ASP A 1 109 ? -35.259 -0.789 36.653 1.00 95.00 109 ASP A O 1
ATOM 839 N N . GLY A 1 110 ? -33.275 -1.837 36.634 1.00 93.44 110 GLY A N 1
ATOM 840 C CA . GLY A 1 110 ? -33.741 -3.011 37.369 1.00 93.44 110 GLY A CA 1
ATOM 841 C C . GLY A 1 110 ? -34.218 -2.684 38.790 1.00 93.44 110 GLY A C 1
ATOM 842 O O . GLY A 1 110 ? -35.232 -3.227 39.234 1.00 93.44 110 GLY A O 1
ATOM 843 N N . VAL A 1 111 ? -33.523 -1.787 39.497 1.00 95.25 111 VAL A N 1
ATOM 844 C CA . VAL A 1 111 ? -33.921 -1.327 40.841 1.00 95.25 111 VAL A CA 1
ATOM 845 C C . VAL A 1 111 ? -35.207 -0.507 40.773 1.00 95.25 111 VAL A C 1
ATOM 847 O O . VAL A 1 111 ? -36.148 -0.802 41.506 1.00 95.25 111 VAL A O 1
ATOM 850 N N . VAL A 1 112 ? -35.284 0.458 39.853 1.00 95.69 112 VAL A N 1
ATOM 851 C CA . VAL A 1 112 ? -36.475 1.298 39.650 1.00 95.69 112 VAL A CA 1
ATOM 852 C C . VAL A 1 112 ? -37.694 0.434 39.324 1.00 95.69 112 VAL A C 1
ATOM 854 O O . VAL A 1 112 ? -38.775 0.641 39.877 1.00 95.69 112 VAL A O 1
ATOM 857 N N . ARG A 1 113 ? -37.531 -0.592 38.478 1.00 94.19 113 ARG A N 1
ATOM 858 C CA . ARG A 1 113 ? -38.610 -1.532 38.151 1.00 94.19 113 ARG A CA 1
ATOM 859 C C . ARG A 1 113 ? -39.103 -2.305 39.378 1.00 94.19 113 ARG A C 1
ATOM 861 O O . ARG A 1 113 ? -40.314 -2.446 39.531 1.00 94.19 113 ARG A O 1
ATOM 868 N N . LYS A 1 114 ? -38.200 -2.776 40.247 1.00 95.31 114 LYS A N 1
ATOM 869 C CA . LYS A 1 114 ? -38.570 -3.461 41.501 1.00 95.31 114 LYS A CA 1
ATOM 870 C C . LYS A 1 114 ? -39.322 -2.531 42.452 1.00 95.31 114 LYS A C 1
ATOM 872 O O . LYS A 1 114 ? -40.400 -2.892 42.910 1.00 95.31 114 LYS A O 1
ATOM 877 N N . GLN A 1 115 ? -38.805 -1.322 42.675 1.00 94.69 115 GLN A N 1
ATOM 878 C CA . GLN A 1 115 ? -39.458 -0.319 43.525 1.00 94.69 115 GLN A CA 1
ATOM 879 C C . GLN A 1 115 ? -40.867 0.018 43.023 1.00 94.69 115 GLN A C 1
ATOM 881 O O . GLN A 1 115 ? -41.814 0.080 43.802 1.00 94.69 115 GLN A O 1
ATOM 886 N N . LYS A 1 116 ? -41.041 0.169 41.704 1.00 95.56 116 LYS A N 1
ATOM 887 C CA . LYS A 1 116 ? -42.354 0.426 41.098 1.00 95.56 116 LYS A CA 1
ATOM 888 C C . LYS A 1 116 ? -43.350 -0.714 41.339 1.00 95.56 116 LYS A C 1
ATOM 890 O O . LYS A 1 116 ? -44.539 -0.461 41.513 1.00 95.56 116 LYS A O 1
ATOM 895 N N . GLU A 1 117 ? -42.886 -1.961 41.347 1.00 95.19 117 GLU A N 1
ATOM 896 C CA . GLU A 1 117 ? -43.730 -3.118 41.652 1.00 95.19 117 GLU A CA 1
ATOM 897 C C . GLU A 1 117 ? -44.144 -3.160 43.132 1.00 95.19 117 GLU A C 1
ATOM 899 O O . GLU A 1 117 ? -45.292 -3.481 43.434 1.00 95.19 117 GLU A O 1
ATOM 904 N N . GLU A 1 118 ? -43.245 -2.798 44.050 1.00 95.38 118 GLU A N 1
ATOM 905 C CA . GLU A 1 118 ? -43.553 -2.676 45.481 1.00 95.38 118 GLU A CA 1
ATOM 906 C C . GLU A 1 118 ? -44.583 -1.576 45.754 1.00 95.38 118 GLU A C 1
ATOM 908 O O . GLU A 1 118 ? -45.571 -1.829 46.443 1.00 95.38 118 GLU A O 1
ATOM 913 N N . ILE A 1 119 ? -44.415 -0.396 45.145 1.00 94.38 119 ILE A N 1
ATOM 914 C CA . ILE A 1 119 ? -45.394 0.700 45.231 1.00 94.38 119 ILE A CA 1
ATOM 915 C C . ILE A 1 119 ? -46.768 0.217 44.752 1.00 94.38 119 ILE A C 1
ATOM 917 O O . ILE A 1 119 ? -47.752 0.363 45.472 1.00 94.38 119 ILE A O 1
ATOM 921 N N . ARG A 1 120 ? -46.831 -0.466 43.601 1.00 93.50 120 ARG A N 1
ATOM 922 C CA . ARG A 1 120 ? -48.085 -1.017 43.062 1.00 93.50 120 ARG A CA 1
ATOM 923 C C . ARG A 1 120 ? -48.751 -2.025 44.010 1.00 93.50 120 ARG A C 1
ATOM 925 O O . ARG A 1 120 ? -49.977 -2.063 44.103 1.00 93.50 120 ARG A O 1
ATOM 932 N N . LYS A 1 121 ? -47.969 -2.854 44.715 1.00 93.31 121 LYS A N 1
ATOM 933 C CA . LYS A 1 121 ? -48.488 -3.795 45.729 1.00 93.31 121 LYS A CA 1
ATOM 934 C C . LYS A 1 121 ? -49.069 -3.055 46.933 1.00 93.31 121 LYS A C 1
ATOM 936 O O . LYS A 1 121 ? -50.120 -3.462 47.427 1.00 93.31 121 LYS A O 1
ATOM 941 N N . MET A 1 122 ? -48.416 -1.985 47.390 1.00 89.88 122 MET A N 1
ATOM 942 C CA . MET A 1 122 ? -48.923 -1.157 48.489 1.00 89.88 122 MET A CA 1
ATOM 943 C C . MET A 1 122 ? -50.206 -0.417 48.101 1.00 89.88 122 MET A C 1
ATOM 945 O O . MET A 1 122 ? -51.175 -0.470 48.851 1.00 89.88 122 MET A O 1
ATOM 949 N N . GLU A 1 123 ? -50.257 0.191 46.913 1.00 87.69 123 GLU A N 1
ATOM 950 C CA . GLU A 1 123 ? -51.458 0.864 46.392 1.00 87.69 123 GLU A CA 1
ATOM 951 C C . GLU A 1 123 ? -52.670 -0.080 46.345 1.00 87.69 123 GLU A C 1
ATOM 953 O O . GLU A 1 123 ? -53.772 0.300 46.740 1.00 87.69 123 GLU A O 1
ATOM 958 N N . GLY A 1 124 ? -52.464 -1.341 45.947 1.00 84.62 124 GLY A N 1
ATOM 959 C CA . GLY A 1 124 ? -53.513 -2.363 45.982 1.00 84.62 124 GLY A CA 1
ATOM 960 C C . GLY A 1 124 ? -54.048 -2.646 47.391 1.00 84.62 124 GLY A C 1
ATOM 961 O O . GLY A 1 124 ? -55.256 -2.776 47.568 1.00 84.62 124 GLY A O 1
ATOM 962 N N . HIS A 1 125 ? -53.179 -2.701 48.407 1.00 79.31 125 HIS A N 1
ATOM 963 C CA . HIS A 1 125 ? -53.607 -2.907 49.798 1.00 79.31 125 HIS A CA 1
ATOM 964 C C . HIS A 1 125 ? -54.383 -1.708 50.344 1.00 79.31 125 HIS A C 1
ATOM 966 O O . HIS A 1 125 ? -55.396 -1.895 51.018 1.00 79.31 125 HIS A O 1
ATOM 972 N N . VAL A 1 126 ? -53.937 -0.488 50.030 1.00 77.19 126 VAL A N 1
ATOM 973 C CA . VAL A 1 126 ? -54.633 0.742 50.434 1.00 77.19 126 VAL A CA 1
ATOM 974 C C . VAL A 1 126 ? -56.034 0.785 49.824 1.00 77.19 126 VAL A C 1
ATOM 976 O O . VAL A 1 126 ? -56.995 1.022 50.551 1.00 77.19 126 VAL A O 1
ATOM 979 N N . GLY A 1 127 ? -56.180 0.452 48.537 1.00 72.81 127 GLY A N 1
ATOM 980 C CA . GLY A 1 127 ? -57.492 0.384 47.886 1.00 72.81 127 GLY A CA 1
ATOM 981 C C . GLY A 1 127 ? -58.438 -0.651 48.512 1.00 72.81 127 GLY A C 1
ATOM 982 O O . GLY A 1 127 ? -59.633 -0.392 48.651 1.00 72.81 127 GLY A O 1
ATOM 983 N N . VAL A 1 128 ? -57.918 -1.807 48.950 1.00 70.19 128 VAL A N 1
ATOM 984 C CA . VAL A 1 128 ? -58.715 -2.813 49.678 1.00 70.19 128 VAL A CA 1
ATOM 985 C C . VAL A 1 128 ? -59.134 -2.292 51.054 1.00 70.19 128 VAL A C 1
ATOM 987 O O . VAL A 1 128 ? -60.295 -2.459 51.417 1.00 70.19 128 VAL A O 1
ATOM 990 N N . MET A 1 129 ? -58.234 -1.631 51.794 1.00 65.81 129 MET A N 1
ATOM 991 C CA . MET A 1 129 ? -58.552 -1.009 53.087 1.00 65.81 129 MET A CA 1
ATOM 992 C C . MET A 1 129 ? -59.612 0.091 52.966 1.00 65.81 129 MET A C 1
ATOM 994 O O . MET A 1 129 ? -60.538 0.131 53.772 1.00 65.81 129 MET A O 1
ATOM 998 N N . GLU A 1 130 ? -59.523 0.965 51.960 1.00 67.25 130 GLU A N 1
ATOM 999 C CA . GLU A 1 130 ? -60.553 1.985 51.718 1.00 67.25 130 GLU A CA 1
ATOM 1000 C C . GLU A 1 130 ? -61.925 1.357 51.432 1.00 67.25 130 GLU A C 1
ATOM 1002 O O . GLU A 1 130 ? -62.951 1.855 51.907 1.00 67.25 130 GLU A O 1
ATOM 1007 N N . PHE A 1 131 ? -61.960 0.230 50.713 1.00 66.19 131 PHE A N 1
ATOM 1008 C CA . PHE A 1 131 ? -63.195 -0.508 50.452 1.00 66.19 131 PHE A CA 1
ATOM 1009 C C . PHE A 1 131 ? -63.783 -1.131 51.729 1.00 66.19 131 PHE A C 1
ATOM 1011 O O . PHE A 1 131 ? -64.984 -1.002 51.977 1.00 66.19 131 PHE A O 1
ATOM 1018 N N . THR A 1 132 ? -62.963 -1.748 52.590 1.00 62.38 132 THR A N 1
ATOM 1019 C CA . THR A 1 132 ? -63.440 -2.297 53.872 1.00 62.38 132 THR A CA 1
ATOM 1020 C C . THR A 1 132 ? -63.928 -1.213 54.821 1.00 62.38 132 THR A C 1
ATOM 1022 O O . THR A 1 132 ? -64.951 -1.416 55.479 1.00 62.38 132 THR A O 1
ATOM 1025 N N . VAL A 1 133 ? -63.264 -0.055 54.874 1.00 64.69 133 VAL A N 1
ATOM 1026 C CA . VAL A 1 133 ? -63.708 1.087 55.690 1.00 64.69 133 VAL A CA 1
ATOM 1027 C C . VAL A 1 133 ? -65.053 1.628 55.188 1.00 64.69 133 VAL A C 1
ATOM 1029 O O . VAL A 1 133 ? -65.938 1.908 55.999 1.00 64.69 133 VAL A O 1
ATOM 1032 N N . ARG A 1 134 ? -65.275 1.697 53.867 1.00 59.97 134 ARG A N 1
ATOM 1033 C CA . ARG A 1 134 ? -66.587 2.060 53.294 1.00 59.97 134 ARG A CA 1
ATOM 1034 C C . ARG A 1 134 ? -67.688 1.039 53.601 1.00 59.97 134 ARG A C 1
ATOM 1036 O O . ARG A 1 134 ? -68.780 1.441 53.985 1.00 59.97 134 ARG A O 1
ATOM 1043 N N . CYS A 1 135 ? -67.418 -0.265 53.497 1.00 61.78 135 CYS A N 1
ATOM 1044 C CA . CYS A 1 135 ? -68.413 -1.297 53.825 1.00 61.78 135 CYS A CA 1
ATOM 1045 C C . CYS A 1 135 ? -68.774 -1.341 55.320 1.00 61.78 135 CYS A C 1
ATOM 1047 O O . CYS A 1 135 ? -69.928 -1.585 55.661 1.00 61.78 135 CYS A O 1
ATOM 1049 N N . SER A 1 136 ? -67.812 -1.105 56.217 1.00 59.38 136 SER A N 1
ATOM 1050 C CA . SER A 1 136 ? -68.034 -1.168 57.673 1.00 59.38 136 SER A CA 1
ATOM 1051 C C . SER A 1 136 ? -68.660 0.101 58.265 1.00 59.38 136 SER A C 1
ATOM 1053 O O . SER A 1 136 ? -69.258 0.035 59.335 1.00 59.38 136 SER A O 1
ATOM 1055 N N . SER A 1 137 ? -68.605 1.232 57.556 1.00 62.34 137 SER A N 1
ATOM 1056 C CA . SER A 1 137 ? -69.285 2.476 57.951 1.00 62.34 137 SER A CA 1
ATOM 1057 C C . SER A 1 137 ? -70.749 2.564 57.493 1.00 62.34 137 SER A C 1
ATOM 1059 O O . SER A 1 137 ? -71.425 3.538 57.813 1.00 62.34 137 SER A O 1
ATOM 1061 N N . GLY A 1 138 ? -71.277 1.552 56.791 1.00 51.88 138 GLY A N 1
ATOM 1062 C CA . GLY A 1 138 ? -72.710 1.450 56.487 1.00 51.88 138 GLY A CA 1
ATOM 1063 C C . GLY A 1 138 ? -73.250 2.499 55.506 1.00 51.88 138 GLY A C 1
ATOM 1064 O O . GLY A 1 138 ? -74.463 2.604 55.346 1.00 51.88 138 GLY A O 1
ATOM 1065 N N . VAL A 1 139 ? -72.385 3.255 54.823 1.00 54.69 139 VAL A N 1
ATOM 1066 C CA . VAL A 1 139 ? -72.803 4.215 53.793 1.00 54.69 139 VAL A CA 1
ATOM 1067 C C . VAL A 1 139 ? -73.009 3.463 52.474 1.00 54.69 139 VAL A C 1
ATOM 1069 O O . VAL A 1 139 ? -72.188 3.532 51.562 1.00 54.69 139 VAL A O 1
ATOM 1072 N N . PHE A 1 140 ? -74.096 2.694 52.389 1.00 48.28 140 PHE A N 1
ATOM 1073 C CA . PHE A 1 140 ? -74.693 2.338 51.102 1.00 48.28 140 PHE A CA 1
ATOM 1074 C C . PHE A 1 140 ? -75.474 3.563 50.624 1.00 48.28 140 PHE A C 1
ATOM 1076 O O . PHE A 1 140 ? -76.549 3.861 51.143 1.00 48.28 140 PHE A O 1
ATOM 1083 N N . GLY A 1 141 ? -74.868 4.313 49.704 1.00 52.53 141 GLY A N 1
ATOM 1084 C CA . GLY A 1 141 ? -75.606 5.207 48.815 1.00 52.53 141 GLY A CA 1
ATOM 1085 C C . GLY A 1 141 ? -76.197 4.408 47.668 1.00 52.53 141 GLY A C 1
ATOM 1086 O O . GLY A 1 141 ? -75.477 3.509 47.175 1.00 52.53 141 GLY A O 1
#

Secondary structure (DSSP, 8-state):
-EEEE-TTT--EEEETTTEEE-TTT--EEEHHHHHHTTTB-TTT--B-TTPPPB---------HHHHHHHHHHHHHHHHHHHHHHHHHHHHHHHHHHHHHHHHHHHHHHHHHHHHHHHHHHHHHHHHHHHHHHHHHTT---

Radius of gyration: 43.68 Å; chains: 1; bounding box: 102×36×97 Å

pLDDT: mean 89.64, std 11.58, range [48.28, 98.56]

Foldseek 3Di:
DDWDAAPPPRDIDDPLVQWWALVVPRDIHGNVVDVVVPQADPPPRDGSPPPDTDRDDDDDDPPVVVVVVVVVVVVVVVVVVVVVVVVVVVVVVVVVVVVVVVVVVVVVVVVVVVVVVVVVVVVVVVVVVVVVVVVVVPPPD

Sequence (141 aa):
MLSASCSICLESYKFPEKGLIFPHCGHSFCEACAKRTAAICPMCRKHSGQSPLIRVHVELEENEDALKALASEREQNAKLLKLAEDSVAELRSTRQALRNAEAKLVKSDGVVRKQKEEIRKMEGHVGVMEFTVRCSSGVFG